Protein AF-A0A8T3PJC0-F1 (afdb_monomer)

Radius of gyration: 22.62 Å; Cα contacts (8 Å, |Δi|>4): 13; chains: 1; bounding box: 40×56×51 Å

Secondary structure (DSSP, 8-state):
---TTSTT----------HHHHHHHHHHHHHHT--HHHHHHHHHHHHHHHHHHHHHHHHHHHHHHHTT-PPPHHHHHHHHHHHS---

pLDDT: mean 85.88, std 14.75, range [39.22, 98.44]

Mean predicted aligned error: 10.38 Å

Foldseek 3Di:
DDDPDDPPDDDDDDDDDDPVVVVVLVVVCVVVVHDSVVVVVVVVVVVCVVVVVVVVVVVVVVVCVVVVVDDDPVRVVVVVVVPPDPD

Structure (mmCIF, N/CA/C/O backbone):
data_AF-A0A8T3PJC0-F1
#
_entry.id   AF-A0A8T3PJC0-F1
#
loop_
_atom_site.group_PDB
_atom_site.id
_atom_site.type_symbol
_atom_site.label_atom_id
_atom_site.label_alt_id
_atom_site.label_comp_id
_atom_site.label_asym_id
_atom_site.label_entity_id
_atom_site.label_seq_id
_atom_site.pdbx_PDB_ins_code
_atom_site.Cartn_x
_atom_site.Cartn_y
_atom_site.Cartn_z
_atom_site.occupancy
_atom_site.B_iso_or_equiv
_atom_site.auth_seq_id
_atom_site.auth_comp_id
_atom_site.auth_asym_id
_atom_site.auth_atom_id
_atom_site.pdbx_PDB_model_num
ATOM 1 N N . MET A 1 1 ? 7.411 -16.558 22.894 1.00 39.22 1 MET A N 1
ATOM 2 C CA . MET A 1 1 ? 7.862 -17.368 21.746 1.00 39.22 1 MET A CA 1
ATOM 3 C C . MET A 1 1 ? 6.632 -17.678 20.919 1.00 39.22 1 MET A C 1
ATOM 5 O O . MET A 1 1 ? 5.899 -18.581 21.290 1.00 39.22 1 MET A O 1
ATOM 9 N N . VAL A 1 2 ? 6.353 -16.881 19.891 1.00 43.88 2 VAL A N 1
ATOM 10 C CA . VAL A 1 2 ? 5.295 -17.178 18.917 1.00 43.88 2 VAL A CA 1
ATOM 11 C C . VAL A 1 2 ? 5.927 -17.027 17.536 1.00 43.88 2 VAL A C 1
ATOM 13 O O . VAL A 1 2 ? 6.288 -15.933 17.121 1.00 43.88 2 VAL A O 1
ATOM 16 N N . GLU A 1 3 ? 6.227 -18.196 16.978 1.00 44.31 3 GLU A N 1
ATOM 17 C CA . GLU A 1 3 ? 6.354 -18.586 15.568 1.00 44.31 3 GLU A CA 1
ATOM 18 C C . GLU A 1 3 ? 6.880 -17.566 14.546 1.00 44.31 3 GLU A C 1
ATOM 20 O O . GLU A 1 3 ? 6.169 -17.002 13.721 1.00 44.31 3 GLU A O 1
ATOM 25 N N . THR A 1 4 ? 8.204 -17.473 14.496 1.00 46.50 4 THR A N 1
ATOM 26 C CA . THR A 1 4 ? 8.984 -17.088 13.317 1.00 46.50 4 THR A CA 1
ATOM 27 C C . THR A 1 4 ? 8.918 -18.200 12.256 1.00 46.50 4 THR A C 1
ATOM 29 O O . THR A 1 4 ? 9.804 -19.051 12.211 1.00 46.50 4 THR A O 1
ATOM 32 N N . ALA A 1 5 ? 7.875 -18.238 11.415 1.00 47.88 5 ALA A N 1
ATOM 33 C CA . ALA A 1 5 ? 7.897 -19.041 10.173 1.00 47.88 5 ALA A CA 1
ATOM 34 C C . ALA A 1 5 ? 6.856 -18.687 9.082 1.00 47.88 5 ALA A C 1
ATOM 36 O O . ALA A 1 5 ? 6.982 -19.205 7.973 1.00 47.88 5 ALA A O 1
ATOM 37 N N . GLU A 1 6 ? 5.842 -17.841 9.321 1.00 51.97 6 GLU A N 1
ATOM 38 C CA . GLU A 1 6 ? 4.810 -17.579 8.291 1.00 51.97 6 GLU A CA 1
ATOM 39 C C . GLU A 1 6 ? 5.164 -16.482 7.267 1.00 51.97 6 GLU A C 1
ATOM 41 O O . GLU A 1 6 ? 4.629 -16.493 6.156 1.00 51.97 6 GLU A O 1
ATOM 46 N N . ASP A 1 7 ? 6.126 -15.609 7.572 1.00 63.62 7 ASP A N 1
ATOM 47 C CA . ASP A 1 7 ? 6.404 -14.360 6.836 1.00 63.62 7 ASP A CA 1
ATOM 48 C C . ASP A 1 7 ? 7.319 -14.516 5.595 1.00 63.62 7 ASP A C 1
ATOM 50 O O . ASP A 1 7 ? 8.048 -13.617 5.193 1.00 63.62 7 ASP A O 1
ATOM 54 N N . SE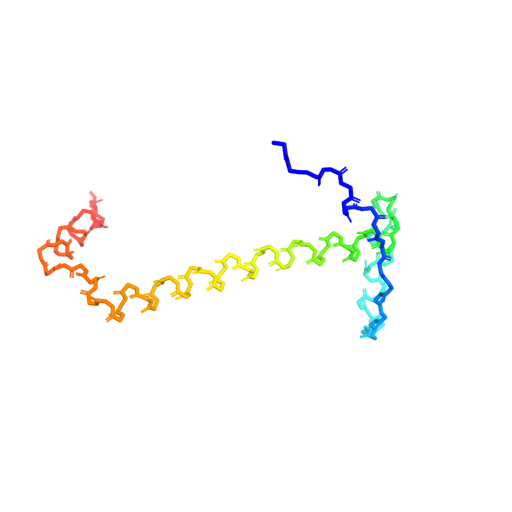R A 1 8 ? 7.375 -15.707 4.991 1.00 67.88 8 SER A N 1
ATOM 55 C CA . SER A 1 8 ? 8.250 -15.980 3.826 1.00 67.88 8 SER A CA 1
ATOM 56 C C . SER A 1 8 ? 7.510 -16.487 2.590 1.00 67.88 8 SER A C 1
ATOM 58 O O . SER A 1 8 ? 8.115 -16.670 1.530 1.00 67.88 8 SER A O 1
ATOM 60 N N . ARG A 1 9 ? 6.201 -16.732 2.692 1.00 87.75 9 ARG A N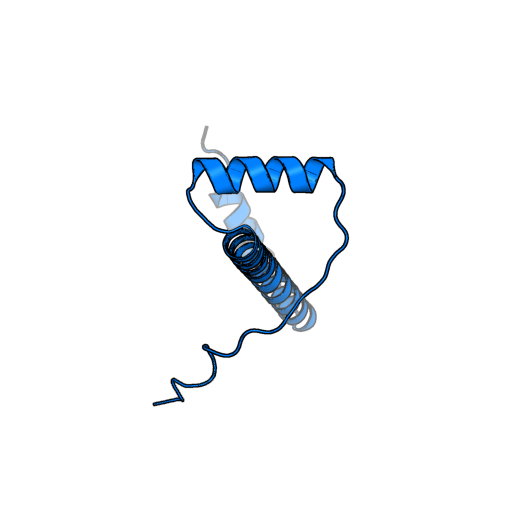 1
ATOM 61 C CA . ARG A 1 9 ? 5.393 -17.185 1.555 1.00 87.75 9 ARG A CA 1
ATOM 62 C C . ARG A 1 9 ? 4.881 -15.977 0.788 1.00 87.75 9 ARG A C 1
ATOM 64 O O . ARG A 1 9 ? 4.198 -15.127 1.342 1.00 87.75 9 ARG A O 1
ATOM 71 N N . THR A 1 10 ? 5.178 -15.927 -0.506 1.00 88.25 10 THR A N 1
ATOM 72 C CA . THR A 1 10 ? 4.638 -14.898 -1.399 1.00 88.25 10 THR A CA 1
ATOM 73 C C . THR A 1 10 ? 3.458 -15.453 -2.192 1.00 88.25 10 THR A C 1
ATOM 75 O O . THR A 1 10 ? 3.434 -16.630 -2.554 1.00 88.25 10 THR A O 1
ATOM 78 N N . ALA A 1 11 ? 2.470 -14.601 -2.460 1.00 92.81 11 ALA A N 1
ATOM 79 C CA . ALA A 1 11 ? 1.330 -14.904 -3.318 1.00 92.81 11 ALA A CA 1
ATOM 80 C C . ALA A 1 11 ? 1.328 -13.975 -4.540 1.00 92.81 11 ALA A C 1
ATOM 82 O O . ALA A 1 11 ? 1.785 -12.833 -4.473 1.00 92.81 11 ALA A O 1
ATOM 83 N N . LEU A 1 12 ? 0.813 -14.462 -5.672 1.00 94.00 12 LEU A N 1
ATOM 84 C CA . LEU A 1 12 ? 0.700 -13.668 -6.894 1.00 94.00 12 LEU A CA 1
ATOM 85 C C . LEU A 1 12 ? -0.579 -12.832 -6.873 1.00 94.00 12 LEU A C 1
ATOM 87 O O . LEU A 1 12 ? -1.682 -13.370 -6.816 1.00 94.00 12 LEU A O 1
ATOM 91 N N . VAL A 1 13 ? -0.419 -11.521 -7.020 1.00 92.25 13 VAL A N 1
ATOM 92 C CA . VAL A 1 13 ? -1.521 -10.577 -7.222 1.00 92.25 13 VAL A 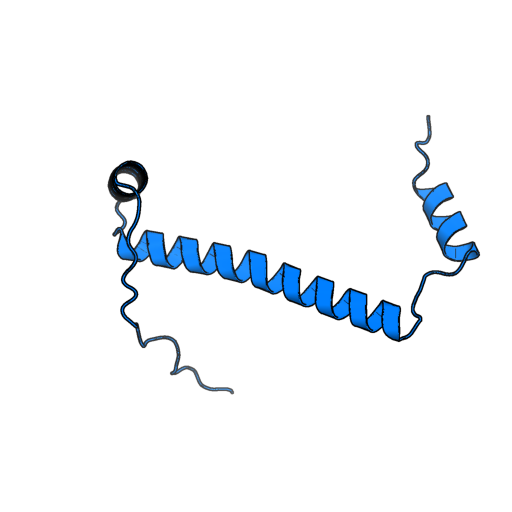CA 1
ATOM 93 C C . VAL A 1 13 ? -1.399 -9.997 -8.628 1.00 92.25 13 VAL A C 1
ATOM 95 O O . VAL A 1 13 ? -0.369 -9.430 -8.986 1.00 92.25 13 VAL A O 1
ATOM 98 N N . THR A 1 14 ? -2.444 -10.154 -9.446 1.00 94.56 14 THR A N 1
ATOM 99 C CA . THR A 1 14 ? -2.499 -9.594 -10.807 1.00 94.56 14 THR A CA 1
ATOM 100 C C . THR A 1 14 ? -3.556 -8.502 -10.867 1.00 94.56 14 THR A C 1
ATOM 102 O O . THR A 1 14 ? -4.740 -8.773 -10.685 1.00 94.56 14 THR A O 1
ATOM 105 N N . VAL A 1 15 ? -3.137 -7.272 -11.159 1.00 93.88 15 VAL A N 1
ATOM 106 C CA . VAL A 1 15 ? -4.016 -6.100 -11.263 1.00 93.88 15 VAL A CA 1
ATOM 107 C C . VAL A 1 15 ? -3.811 -5.425 -12.614 1.00 93.88 15 VAL A C 1
ATOM 109 O O . VAL A 1 15 ? -2.690 -5.309 -13.109 1.00 93.88 15 VAL A O 1
ATOM 112 N N . ARG A 1 16 ? -4.907 -4.960 -13.223 1.00 96.75 16 ARG A N 1
ATOM 113 C CA . ARG A 1 16 ? -4.845 -4.071 -14.387 1.00 96.75 16 ARG A CA 1
ATOM 114 C C . ARG A 1 16 ? -4.692 -2.636 -13.904 1.00 96.75 16 ARG A C 1
ATOM 116 O O . ARG A 1 16 ? -5.509 -2.165 -13.123 1.00 96.75 16 ARG A O 1
ATOM 123 N N . VAL A 1 17 ? -3.678 -1.945 -14.411 1.00 96.06 17 VAL A N 1
ATOM 124 C CA . VAL A 1 17 ? -3.422 -0.533 -14.111 1.00 96.06 17 VAL A CA 1
ATOM 125 C C . VAL A 1 17 ? -3.432 0.300 -15.394 1.00 96.06 17 VAL A C 1
ATOM 127 O O . VAL A 1 17 ? -3.100 -0.228 -16.460 1.00 96.06 17 VAL A O 1
ATOM 130 N N . PRO A 1 18 ? -3.780 1.597 -15.323 1.00 98.38 18 PRO A N 1
ATOM 131 C CA . PRO A 1 18 ? -3.609 2.509 -16.449 1.00 98.38 18 PRO A CA 1
ATOM 132 C C . PRO A 1 18 ? -2.158 2.529 -16.946 1.00 98.38 18 PRO A C 1
ATOM 134 O O . PRO A 1 18 ? -1.220 2.475 -16.148 1.00 98.38 18 PRO A O 1
ATOM 137 N N . VAL A 1 19 ? -1.963 2.670 -18.261 1.00 98.19 19 VAL A N 1
ATOM 138 C CA . VAL A 1 19 ? -0.623 2.686 -18.884 1.00 98.19 19 VAL A CA 1
ATOM 139 C C . VAL A 1 19 ? 0.264 3.774 -18.277 1.00 98.19 19 VAL A C 1
ATOM 141 O O . VAL A 1 19 ? 1.397 3.491 -17.899 1.00 98.19 19 VAL A O 1
ATOM 144 N N . ALA A 1 20 ? -0.284 4.974 -18.075 1.00 98.25 20 ALA A N 1
ATOM 145 C CA . ALA A 1 20 ? 0.434 6.088 -17.461 1.00 98.25 20 ALA A CA 1
ATOM 146 C C . ALA A 1 20 ? 0.930 5.773 -16.035 1.00 98.25 20 ALA A C 1
ATOM 148 O O . ALA A 1 20 ? 1.999 6.226 -15.630 1.00 98.25 20 ALA A O 1
ATOM 149 N N . LEU A 1 21 ? 0.183 4.975 -15.260 1.00 97.81 21 LEU A N 1
ATOM 150 C CA . LEU A 1 21 ? 0.619 4.562 -13.924 1.00 97.81 21 LEU A CA 1
ATOM 151 C C . LEU A 1 21 ? 1.777 3.562 -14.008 1.00 97.81 21 LEU A C 1
ATOM 153 O O . LEU A 1 21 ? 2.752 3.693 -13.270 1.00 97.81 21 LEU A O 1
ATOM 157 N N . ARG A 1 22 ? 1.704 2.604 -14.940 1.00 97.75 22 ARG A N 1
ATOM 158 C CA . ARG A 1 22 ? 2.799 1.659 -15.202 1.00 97.75 22 ARG A CA 1
ATOM 159 C C . ARG A 1 22 ? 4.086 2.390 -15.588 1.00 97.75 22 ARG A C 1
ATOM 161 O O . ARG A 1 22 ? 5.138 2.058 -15.063 1.00 97.75 22 ARG A O 1
ATOM 168 N N . GLU A 1 23 ? 4.004 3.398 -16.452 1.00 98.38 23 GLU A N 1
ATOM 169 C CA . GLU A 1 23 ? 5.172 4.180 -16.884 1.00 98.38 23 GLU A CA 1
ATOM 170 C C . GLU A 1 23 ? 5.818 4.952 -15.726 1.00 98.38 23 GLU A C 1
ATOM 172 O O . GLU A 1 23 ? 7.041 4.956 -15.586 1.00 98.38 23 GLU A O 1
ATOM 177 N N . ARG A 1 24 ? 5.008 5.546 -14.840 1.00 98.25 24 ARG A N 1
ATOM 178 C CA . ARG A 1 24 ? 5.505 6.187 -13.611 1.00 98.25 24 ARG A CA 1
ATOM 179 C C . ARG A 1 24 ? 6.202 5.184 -12.689 1.00 98.25 24 ARG A C 1
ATOM 181 O O . ARG A 1 24 ? 7.253 5.501 -12.135 1.00 98.25 24 ARG A O 1
ATOM 188 N N . LEU A 1 25 ? 5.644 3.980 -12.548 1.00 97.81 25 LEU A N 1
ATOM 189 C CA . LEU A 1 25 ? 6.251 2.900 -11.769 1.00 97.81 25 LEU A CA 1
ATOM 190 C C . LEU A 1 25 ? 7.573 2.422 -12.390 1.00 97.81 25 LEU A C 1
ATOM 192 O O . LEU A 1 25 ? 8.541 2.215 -11.663 1.00 97.81 25 LEU A O 1
ATOM 196 N N . ASP A 1 26 ? 7.634 2.278 -13.716 1.00 98.19 26 ASP A N 1
ATOM 197 C CA . ASP A 1 26 ? 8.852 1.900 -14.443 1.00 98.19 26 ASP A CA 1
ATOM 198 C C . ASP A 1 26 ? 9.972 2.940 -14.212 1.00 98.19 26 ASP A C 1
ATOM 200 O O . ASP A 1 26 ? 11.115 2.573 -13.923 1.00 98.19 26 ASP A O 1
ATOM 204 N N . ALA A 1 27 ? 9.647 4.237 -14.265 1.00 98.44 27 ALA A N 1
ATOM 205 C CA . ALA A 1 27 ? 10.597 5.318 -13.995 1.00 98.44 27 ALA A CA 1
ATOM 206 C C . ALA A 1 27 ? 11.108 5.304 -12.542 1.00 98.44 27 ALA A C 1
ATOM 208 O O . ALA A 1 27 ? 12.313 5.437 -12.306 1.00 98.44 27 ALA A O 1
ATOM 209 N N . LEU A 1 28 ? 10.215 5.092 -11.568 1.00 98.25 28 LEU A N 1
ATOM 210 C CA . LEU A 1 28 ? 10.582 4.998 -10.153 1.00 98.25 28 LEU A CA 1
ATOM 211 C C . LEU A 1 28 ? 11.471 3.779 -9.875 1.00 98.25 28 LEU A C 1
ATOM 213 O O . LEU A 1 28 ? 12.484 3.896 -9.183 1.00 98.25 28 LEU A O 1
ATOM 217 N N . ALA A 1 29 ? 11.134 2.625 -10.452 1.00 98.38 29 ALA A N 1
ATOM 218 C CA . ALA A 1 29 ? 11.936 1.406 -10.370 1.00 98.38 29 ALA A CA 1
ATOM 219 C C . ALA A 1 29 ? 13.364 1.635 -10.888 1.00 98.38 29 ALA A C 1
ATOM 221 O O . ALA A 1 29 ? 14.335 1.243 -10.237 1.00 98.38 29 ALA A O 1
ATOM 222 N N . HIS A 1 30 ? 13.504 2.332 -12.021 1.00 98.31 30 HIS A N 1
ATOM 223 C CA . HIS A 1 30 ? 14.807 2.682 -12.581 1.00 98.31 30 HIS A CA 1
ATOM 224 C C . HIS A 1 30 ? 15.604 3.619 -11.661 1.00 98.31 30 HIS A C 1
ATOM 2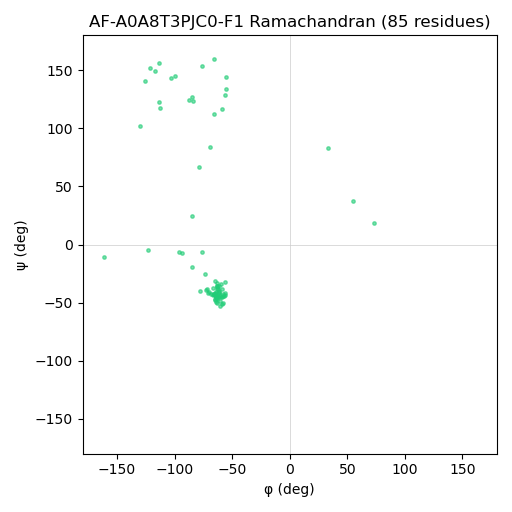26 O O . HIS A 1 30 ? 16.759 3.331 -11.345 1.00 98.31 30 HIS A O 1
ATOM 232 N N . ALA A 1 31 ? 14.981 4.702 -11.186 1.00 98.44 31 ALA A N 1
ATOM 233 C CA . ALA A 1 31 ? 15.631 5.697 -10.332 1.00 98.44 31 ALA A CA 1
ATOM 234 C C . ALA A 1 31 ? 16.092 5.120 -8.981 1.00 98.44 31 ALA A C 1
ATOM 236 O O . ALA A 1 31 ? 17.153 5.483 -8.477 1.00 98.44 31 ALA A O 1
ATOM 237 N N . THR A 1 32 ? 15.320 4.193 -8.411 1.00 97.62 32 THR A N 1
ATOM 238 C CA . THR A 1 32 ? 15.589 3.589 -7.092 1.00 97.62 32 THR A CA 1
ATOM 239 C C . THR A 1 32 ? 16.385 2.285 -7.161 1.00 97.62 32 THR A C 1
ATOM 241 O O . THR A 1 32 ? 16.787 1.760 -6.122 1.00 97.62 32 THR A O 1
ATOM 244 N N . LYS A 1 33 ? 16.631 1.748 -8.368 1.00 97.69 33 LYS A N 1
ATOM 245 C CA . LYS A 1 33 ? 17.236 0.422 -8.598 1.00 97.69 33 LYS A CA 1
ATOM 246 C C . LYS A 1 33 ? 16.471 -0.706 -7.890 1.00 97.69 33 LYS A C 1
ATOM 248 O O . LYS A 1 33 ? 17.070 -1.650 -7.372 1.00 97.69 33 LYS A O 1
ATOM 253 N N . ARG A 1 34 ? 15.141 -0.609 -7.860 1.00 97.69 34 ARG A N 1
ATOM 254 C CA . ARG A 1 34 ? 14.238 -1.610 -7.272 1.00 97.69 34 ARG A CA 1
ATOM 255 C C . ARG A 1 34 ? 13.391 -2.276 -8.345 1.00 97.69 34 ARG A C 1
ATOM 257 O O . ARG A 1 34 ? 13.173 -1.726 -9.420 1.00 97.69 34 ARG A O 1
ATOM 264 N N . SER A 1 35 ? 12.909 -3.486 -8.062 1.00 97.69 35 SER A N 1
ATOM 265 C CA . SER A 1 35 ? 11.958 -4.147 -8.955 1.00 97.69 35 SER A CA 1
ATOM 266 C C . SER A 1 35 ? 10.566 -3.536 -8.798 1.00 97.69 35 SER A C 1
ATOM 268 O O . SER A 1 35 ? 10.195 -3.038 -7.736 1.00 97.69 35 SER A O 1
ATOM 270 N N . ARG A 1 36 ? 9.760 -3.618 -9.857 1.00 96.12 36 ARG A N 1
ATOM 271 C CA . ARG A 1 36 ? 8.366 -3.151 -9.834 1.00 96.12 36 ARG A CA 1
ATOM 272 C C . ARG A 1 36 ? 7.541 -3.905 -8.804 1.00 96.12 36 ARG A C 1
ATOM 274 O O . ARG A 1 36 ? 6.790 -3.286 -8.072 1.00 96.12 36 ARG A O 1
ATOM 281 N N . SER A 1 37 ? 7.737 -5.221 -8.708 1.00 95.19 37 SER A N 1
ATOM 28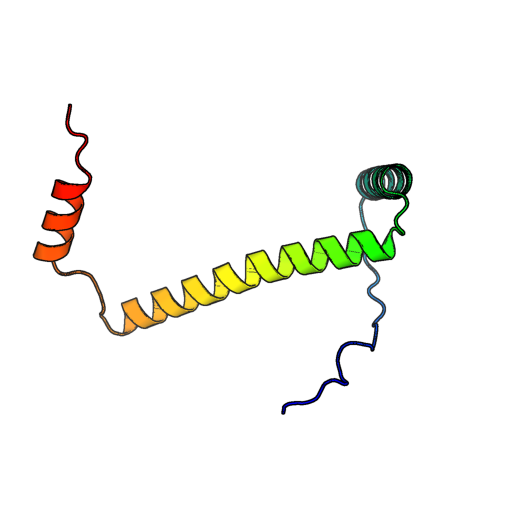2 C CA . SER A 1 37 ? 7.058 -6.049 -7.711 1.00 95.19 37 SER A CA 1
ATOM 283 C C . SER A 1 37 ? 7.414 -5.638 -6.285 1.00 95.19 37 SER A C 1
ATOM 285 O O . SER A 1 37 ? 6.528 -5.616 -5.442 1.00 95.19 37 SER A O 1
ATOM 287 N N . PHE A 1 38 ? 8.676 -5.272 -6.027 1.00 95.50 38 PHE A N 1
ATOM 288 C CA . PHE A 1 38 ? 9.095 -4.764 -4.721 1.00 95.50 38 PHE A CA 1
ATOM 289 C C . PHE A 1 38 ? 8.383 -3.448 -4.390 1.00 95.50 38 PHE A C 1
ATOM 291 O O . PHE A 1 38 ? 7.752 -3.356 -3.348 1.00 95.50 38 PHE A O 1
ATOM 298 N N . LEU A 1 39 ? 8.406 -2.475 -5.306 1.00 97.12 39 LEU A N 1
ATOM 299 C CA . LEU A 1 39 ? 7.731 -1.188 -5.106 1.00 97.12 39 LEU A CA 1
ATOM 300 C C . LEU A 1 39 ? 6.207 -1.328 -4.980 1.00 97.12 39 LEU A C 1
ATOM 302 O O . LEU A 1 39 ? 5.589 -0.622 -4.194 1.00 97.12 39 LEU A O 1
ATOM 306 N N . CYS A 1 40 ? 5.587 -2.242 -5.731 1.00 96.31 40 CYS A N 1
ATOM 307 C CA . CYS A 1 40 ? 4.163 -2.536 -5.585 1.00 96.31 40 CYS A CA 1
ATOM 308 C C . CYS A 1 40 ? 3.845 -3.152 -4.222 1.00 96.31 40 CYS A C 1
ATOM 310 O O . CYS A 1 40 ? 2.847 -2.775 -3.623 1.00 96.31 40 CYS A O 1
ATOM 312 N N . ALA A 1 41 ? 4.663 -4.094 -3.746 1.00 95.00 41 ALA A N 1
ATOM 313 C CA . ALA A 1 41 ? 4.475 -4.690 -2.429 1.00 95.00 41 ALA A CA 1
ATOM 314 C C . ALA A 1 41 ? 4.652 -3.645 -1.319 1.00 95.00 41 ALA A C 1
ATOM 316 O O . ALA A 1 41 ? 3.804 -3.558 -0.442 1.00 95.00 41 ALA A O 1
ATOM 317 N N . GLU A 1 42 ? 5.692 -2.813 -1.407 1.00 95.62 42 GLU A N 1
ATOM 318 C CA . GLU A 1 42 ? 5.951 -1.720 -0.464 1.00 95.62 42 GLU A CA 1
ATOM 319 C C . GLU A 1 42 ? 4.771 -0.739 -0.405 1.00 95.62 42 GLU A C 1
ATOM 321 O O . GLU A 1 42 ? 4.221 -0.501 0.666 1.00 95.62 42 GLU A O 1
ATOM 326 N N . ALA A 1 43 ? 4.301 -0.262 -1.562 1.00 96.06 43 ALA A N 1
ATOM 327 C CA . ALA A 1 43 ? 3.161 0.649 -1.632 1.00 96.06 43 ALA A CA 1
ATOM 328 C C . ALA A 1 43 ? 1.856 0.022 -1.110 1.00 96.06 43 ALA A C 1
ATOM 330 O O . ALA A 1 43 ? 1.009 0.723 -0.561 1.00 96.06 43 ALA A O 1
ATOM 331 N N . LEU A 1 44 ? 1.669 -1.291 -1.292 1.00 95.31 44 LEU A N 1
ATOM 332 C CA . LEU A 1 44 ? 0.515 -2.006 -0.745 1.00 95.31 44 LEU A CA 1
ATOM 333 C C . LEU A 1 44 ? 0.589 -2.122 0.778 1.00 95.31 44 LEU A C 1
ATOM 335 O O . LEU A 1 44 ? -0.439 -1.942 1.422 1.00 95.31 44 LEU A O 1
ATOM 339 N N . VAL A 1 45 ? 1.767 -2.397 1.344 1.00 94.88 45 VAL A N 1
ATOM 340 C CA . VAL A 1 45 ? 1.970 -2.427 2.801 1.00 94.88 45 VAL A CA 1
ATOM 341 C C . VAL A 1 45 ? 1.655 -1.059 3.395 1.00 94.88 45 VAL A C 1
ATOM 343 O O . VAL A 1 45 ? 0.782 -0.969 4.250 1.00 94.88 45 VAL A O 1
ATOM 346 N N . GLU A 1 46 ? 2.264 0.006 2.868 1.00 95.81 46 GLU A N 1
ATOM 347 C CA . GLU A 1 46 ? 2.042 1.373 3.356 1.00 95.81 46 GLU A CA 1
ATOM 348 C C . GLU A 1 46 ? 0.560 1.775 3.269 1.00 95.81 46 GLU A C 1
ATOM 350 O O . GLU A 1 46 ? -0.008 2.334 4.209 1.00 95.81 46 GLU A O 1
ATOM 355 N N . TYR A 1 47 ? -0.103 1.441 2.156 1.00 95.00 47 TYR A N 1
ATOM 356 C CA . TYR A 1 47 ? -1.527 1.710 1.994 1.00 95.00 47 TYR A CA 1
ATOM 357 C C . TYR A 1 47 ? -2.377 0.948 3.017 1.00 95.00 47 TYR A C 1
ATOM 359 O O . TYR A 1 47 ? -3.272 1.537 3.621 1.00 95.00 47 TYR A O 1
ATOM 367 N N . LEU A 1 48 ? -2.115 -0.346 3.216 1.00 95.12 48 LEU A N 1
ATOM 368 C CA . LEU A 1 48 ? -2.888 -1.179 4.136 1.00 95.12 48 LEU A CA 1
ATOM 369 C C . LEU A 1 48 ? -2.674 -0.776 5.593 1.00 95.12 48 LEU A C 1
ATOM 371 O O . LEU A 1 48 ? -3.659 -0.675 6.315 1.00 95.12 48 LEU A O 1
ATOM 375 N N . GLU A 1 49 ? -1.443 -0.493 6.014 1.00 93.25 49 GLU A N 1
ATOM 376 C CA . GLU A 1 49 ? -1.143 -0.022 7.373 1.00 93.25 49 GLU A CA 1
ATOM 377 C C . GLU A 1 49 ? -1.876 1.289 7.677 1.00 93.25 49 GLU A C 1
ATOM 379 O O . GLU A 1 49 ? -2.536 1.420 8.710 1.00 93.25 49 GLU A O 1
ATOM 384 N N . MET A 1 50 ? -1.841 2.238 6.736 1.00 92.69 50 MET A N 1
ATOM 385 C CA . MET A 1 50 ? -2.528 3.519 6.882 1.00 92.69 50 MET A CA 1
ATOM 386 C C . MET A 1 50 ? -4.055 3.361 6.972 1.00 92.69 50 MET A C 1
ATOM 388 O O . MET A 1 50 ? -4.706 4.115 7.699 1.00 92.69 50 MET A O 1
ATOM 392 N N . GLN A 1 51 ? -4.643 2.435 6.210 1.00 92.62 51 GLN A N 1
ATOM 393 C CA . GLN A 1 51 ? -6.090 2.195 6.228 1.00 92.62 51 GLN A CA 1
ATOM 394 C C . GLN A 1 51 ? -6.527 1.383 7.451 1.00 92.62 51 GLN A C 1
ATOM 396 O O . GLN A 1 51 ? -7.558 1.697 8.037 1.00 92.62 51 GLN A O 1
ATOM 401 N N . ALA A 1 52 ? -5.749 0.377 7.854 1.00 90.81 52 ALA A N 1
ATOM 402 C CA . ALA A 1 52 ? -6.051 -0.467 9.007 1.00 90.81 52 ALA A CA 1
ATOM 403 C C . ALA A 1 52 ? -6.127 0.366 10.289 1.00 90.81 52 ALA A C 1
ATOM 405 O O . ALA A 1 52 ? -7.141 0.314 10.978 1.00 90.81 52 ALA A O 1
ATOM 406 N N . TRP A 1 53 ? -5.131 1.227 10.531 1.00 91.25 53 TRP A N 1
ATOM 407 C CA . TRP A 1 53 ? -5.148 2.141 11.676 1.00 91.25 53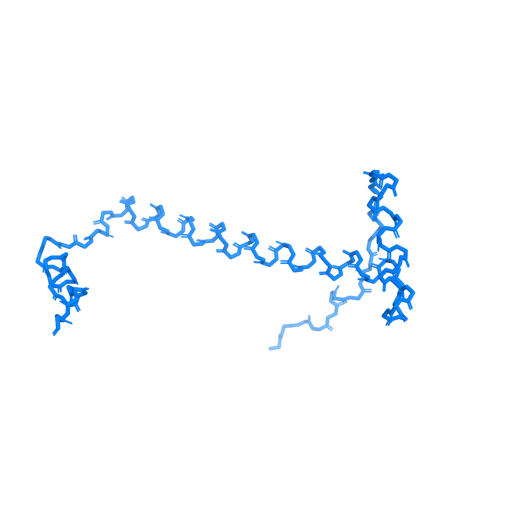 TRP A CA 1
ATOM 408 C C . TRP A 1 53 ? -6.397 3.041 11.691 1.00 91.25 53 TRP A C 1
ATOM 410 O O . TRP A 1 53 ? -7.012 3.231 12.736 1.00 91.25 53 TRP A O 1
ATOM 420 N N . GLN A 1 54 ? -6.818 3.564 10.533 1.00 84.69 54 GLN A N 1
ATOM 421 C CA . GLN A 1 54 ? -8.023 4.401 10.453 1.00 84.69 54 GLN A CA 1
ATOM 422 C C . GLN A 1 54 ? -9.297 3.621 10.774 1.00 84.69 54 GLN A C 1
ATOM 424 O O . GLN A 1 54 ? -10.169 4.139 11.466 1.00 84.69 54 GLN A O 1
ATOM 429 N N . ILE A 1 55 ? -9.417 2.399 10.256 1.00 91.50 55 ILE A N 1
ATOM 430 C CA . ILE A 1 55 ? -10.579 1.545 10.509 1.00 91.50 55 ILE A CA 1
ATOM 431 C C . ILE A 1 55 ? -10.656 1.205 11.998 1.00 91.50 55 ILE A C 1
ATOM 433 O O . ILE A 1 55 ? -11.713 1.388 12.594 1.00 91.50 55 ILE A O 1
ATOM 437 N N . GLU A 1 56 ? -9.542 0.798 12.606 1.00 90.81 56 GLU A N 1
ATOM 438 C CA . GLU A 1 56 ? -9.472 0.456 14.030 1.00 90.81 56 GLU A CA 1
ATOM 439 C C . GLU A 1 56 ? -9.888 1.631 14.929 1.00 90.81 56 GLU A C 1
ATOM 441 O O . GLU A 1 56 ? -10.698 1.458 15.840 1.00 90.81 56 GLU A O 1
ATOM 446 N N . GLU A 1 57 ? -9.400 2.843 14.653 1.00 90.75 57 GLU A N 1
ATOM 447 C CA . GLU A 1 57 ? -9.762 4.030 15.437 1.00 90.75 57 GLU A CA 1
ATOM 448 C C . GLU A 1 57 ? -11.239 4.412 15.270 1.00 90.75 57 GLU A C 1
ATOM 450 O O . GLU A 1 57 ? -11.890 4.798 16.241 1.00 90.75 57 GLU A O 1
ATOM 455 N N . ILE A 1 58 ? -11.798 4.273 14.063 1.00 90.25 58 ILE A N 1
ATOM 456 C CA . ILE A 1 58 ? -13.228 4.512 13.825 1.00 90.25 58 ILE A CA 1
ATOM 457 C C . ILE A 1 58 ? -14.071 3.484 14.582 1.00 90.25 58 ILE A C 1
ATOM 459 O O . ILE A 1 58 ? -15.037 3.857 15.245 1.00 90.25 58 ILE A O 1
ATOM 463 N N . GLU A 1 59 ? -13.718 2.203 14.503 1.00 92.69 59 GLU A N 1
ATOM 464 C CA . GLU A 1 59 ? -14.434 1.135 15.204 1.00 92.69 59 GLU A CA 1
ATOM 465 C C . GLU A 1 59 ? -14.395 1.336 16.721 1.00 92.69 59 GLU A C 1
ATOM 467 O O . GLU A 1 59 ? -15.417 1.171 17.390 1.00 92.69 59 GLU A O 1
ATOM 472 N N . LYS A 1 60 ? -13.251 1.760 17.261 1.00 90.06 60 LYS A N 1
ATOM 473 C CA . LYS A 1 60 ? -13.105 2.088 18.678 1.00 90.06 60 LYS A CA 1
ATOM 474 C C . LYS A 1 60 ? -13.955 3.295 19.081 1.00 90.06 60 LYS A C 1
ATOM 476 O O . LYS A 1 60 ? -14.695 3.207 20.056 1.00 90.06 60 LYS A O 1
ATOM 481 N N . ALA A 1 61 ? -13.913 4.383 18.313 1.00 85.81 61 ALA A N 1
ATOM 482 C CA . ALA A 1 61 ? -14.713 5.577 18.587 1.00 85.81 61 ALA A CA 1
ATOM 483 C C . ALA A 1 61 ? -16.225 5.287 18.542 1.00 85.81 61 ALA A C 1
ATOM 485 O O . ALA A 1 61 ? -16.989 5.837 19.333 1.00 85.81 61 ALA A O 1
ATOM 486 N N . LEU A 1 62 ? -16.665 4.400 17.641 1.00 91.06 62 LEU A N 1
ATOM 487 C CA . LEU A 1 62 ? -18.053 3.933 17.596 1.00 91.06 62 LEU A CA 1
ATOM 488 C C . LEU A 1 62 ? -18.427 3.137 18.852 1.00 91.06 62 LEU A C 1
ATOM 490 O O . LEU A 1 62 ? -19.499 3.360 19.405 1.00 91.06 62 LEU A O 1
ATOM 494 N N . GLN A 1 63 ? -17.546 2.258 19.336 1.00 90.44 63 GLN A N 1
ATOM 495 C CA . GLN A 1 63 ? -17.782 1.499 20.571 1.00 90.44 63 GLN A CA 1
ATOM 496 C C . GLN A 1 63 ? -17.854 2.403 21.809 1.00 90.44 63 GLN A C 1
ATOM 498 O O . GLN A 1 63 ? -18.721 2.200 22.656 1.0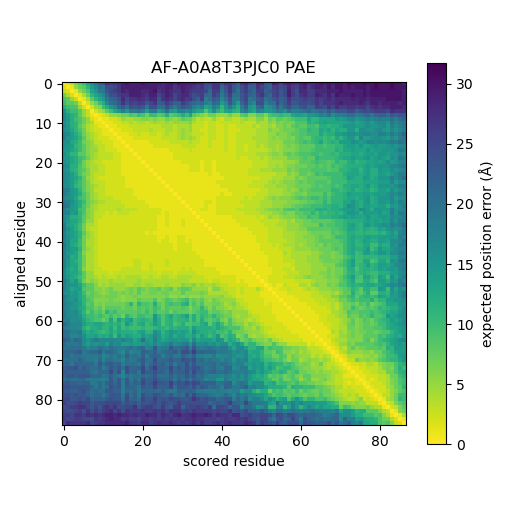0 90.44 63 GLN A O 1
ATOM 503 N N . GLU A 1 64 ? -16.975 3.401 21.911 1.00 87.31 64 GLU A N 1
ATOM 504 C CA . GLU A 1 64 ? -16.995 4.408 22.983 1.00 87.31 64 GLU A CA 1
ATOM 505 C C . GLU A 1 64 ? -18.302 5.218 22.948 1.00 87.31 64 GLU A C 1
ATOM 507 O O . GLU A 1 64 ? -18.984 5.357 23.965 1.00 87.31 64 GLU A O 1
ATOM 512 N N . ALA A 1 65 ? -18.721 5.659 21.758 1.00 84.62 65 ALA A N 1
ATOM 513 C CA . ALA A 1 65 ? -19.983 6.365 21.558 1.00 84.62 65 ALA A CA 1
ATOM 514 C C . ALA A 1 65 ? -21.211 5.511 21.928 1.00 84.62 65 ALA A C 1
ATOM 516 O O . ALA A 1 65 ? -22.108 5.994 22.624 1.00 84.62 65 ALA A O 1
ATOM 517 N N . ASP A 1 66 ? -21.245 4.242 21.512 1.00 87.62 66 ASP A N 1
ATOM 518 C CA . ASP A 1 66 ? -22.314 3.294 21.855 1.00 87.62 66 ASP A CA 1
ATOM 519 C C . ASP A 1 66 ? -22.346 2.986 23.363 1.00 87.62 66 ASP A C 1
ATOM 521 O O . ASP A 1 66 ? -23.418 2.766 23.935 1.00 87.62 66 ASP A O 1
ATOM 525 N N . ALA A 1 67 ? -21.188 3.013 24.031 1.00 88.56 67 ALA A N 1
ATOM 526 C CA . ALA A 1 67 ? -21.072 2.900 25.484 1.00 88.56 67 ALA A CA 1
ATOM 527 C C . ALA A 1 67 ? -21.462 4.193 26.230 1.00 88.56 67 ALA A C 1
ATOM 529 O O . ALA A 1 67 ? -21.544 4.186 27.461 1.00 88.56 67 ALA A O 1
ATOM 530 N N . GLY A 1 68 ? -21.733 5.286 25.508 1.00 82.44 68 GLY A N 1
ATOM 531 C CA . GLY A 1 68 ? -22.042 6.594 26.081 1.00 82.44 68 GLY A CA 1
ATOM 532 C C . GLY A 1 68 ? -20.827 7.305 26.680 1.00 82.44 68 GLY A C 1
ATOM 533 O O . GLY A 1 68 ? -21.012 8.223 27.479 1.00 82.44 68 GLY A O 1
ATOM 534 N N . ASP A 1 69 ? -19.611 6.892 26.312 1.00 81.06 69 ASP A N 1
ATOM 535 C CA . ASP A 1 69 ? -18.344 7.465 26.773 1.00 81.06 69 ASP A CA 1
ATOM 536 C C . ASP A 1 69 ? -18.039 8.769 26.021 1.00 81.06 69 ASP A C 1
ATOM 538 O O . ASP A 1 69 ? -17.150 8.874 25.176 1.00 81.06 69 ASP A O 1
ATOM 542 N N . PHE A 1 70 ? -18.871 9.773 26.284 1.00 80.69 70 PHE A N 1
ATOM 543 C CA . PHE A 1 70 ? -18.698 11.123 25.774 1.00 80.69 70 PHE A CA 1
ATOM 544 C C . PHE A 1 70 ? -18.148 12.027 26.871 1.00 80.69 70 PHE A C 1
ATOM 546 O O . PHE A 1 70 ? -18.567 11.949 28.026 1.00 80.69 70 PHE A O 1
ATOM 553 N N . ALA A 1 71 ? -17.275 12.958 26.480 1.00 79.94 71 ALA A N 1
ATOM 554 C CA . ALA A 1 71 ? -16.810 14.006 27.378 1.00 79.94 71 ALA A CA 1
ATOM 555 C C . ALA A 1 71 ? -17.995 14.779 27.972 1.00 79.94 71 ALA A C 1
ATOM 557 O O . ALA A 1 71 ? -18.904 15.213 27.252 1.00 79.94 71 ALA A O 1
ATOM 558 N N . THR A 1 72 ? -17.943 14.991 29.280 1.00 83.31 72 THR A N 1
ATOM 559 C CA . THR A 1 72 ? -18.917 15.797 30.016 1.00 83.31 72 THR A CA 1
ATOM 560 C C . THR A 1 72 ? -18.845 17.268 29.599 1.00 83.31 72 THR A C 1
ATOM 562 O O . THR A 1 72 ? -17.832 17.747 29.082 1.00 83.31 72 THR A O 1
ATOM 565 N N . GLU A 1 73 ? -19.913 18.032 29.847 1.00 79.50 73 GLU A N 1
ATOM 566 C CA . GLU A 1 73 ? -19.955 19.468 29.524 1.00 79.50 73 GLU A CA 1
ATOM 567 C C . GLU A 1 73 ? -18.803 20.256 30.178 1.00 79.50 73 GLU A C 1
ATOM 569 O O . GLU A 1 73 ? -18.287 21.213 29.600 1.00 79.50 73 GLU A O 1
ATOM 574 N N . GLU A 1 74 ? -18.363 19.839 31.365 1.00 81.06 74 GLU A N 1
ATOM 575 C CA . GLU A 1 74 ? -17.278 20.464 32.127 1.00 81.06 74 GLU A CA 1
ATOM 576 C C . GLU A 1 74 ? -15.898 20.182 31.508 1.00 81.06 74 GLU A C 1
ATOM 578 O O . GLU A 1 74 ? -15.054 21.084 31.407 1.00 81.06 74 GLU A O 1
ATOM 583 N N . GLU A 1 75 ? -15.675 18.960 31.018 1.00 81.12 75 GLU A N 1
ATOM 584 C CA . GLU A 1 75 ? -14.465 18.583 30.278 1.00 81.12 75 GLU A CA 1
ATOM 585 C C . GLU A 1 75 ? -14.391 19.313 28.937 1.00 81.12 75 GLU A C 1
ATOM 587 O O . GLU A 1 75 ? -13.343 19.864 28.584 1.00 81.12 75 GLU A O 1
ATOM 592 N N . GLN A 1 76 ? -15.520 19.412 28.230 1.00 78.44 76 GLN A N 1
ATOM 593 C CA . GLN A 1 76 ? -15.617 20.181 26.991 1.00 78.44 76 GLN A CA 1
ATOM 594 C C . GLN A 1 76 ? -15.257 21.654 27.228 1.00 78.44 76 GLN A C 1
ATOM 596 O O . GLN A 1 76 ? -14.378 22.191 26.550 1.00 78.44 76 GLN A O 1
ATOM 601 N N . GLN A 1 77 ? -15.866 22.307 28.225 1.00 79.25 77 GLN A N 1
ATOM 602 C CA . GLN A 1 77 ? -15.582 23.709 28.561 1.00 79.25 77 GLN A CA 1
ATOM 603 C C . GLN A 1 77 ? -14.109 23.941 28.923 1.00 79.25 77 GLN A C 1
ATOM 605 O O . GLN A 1 77 ? -13.518 24.952 28.528 1.00 79.25 77 GLN A O 1
ATOM 610 N N . THR A 1 78 ? -13.496 22.995 29.635 1.00 83.25 78 THR A N 1
ATOM 611 C CA . THR A 1 78 ? -12.079 23.062 30.013 1.00 83.25 78 THR A CA 1
ATOM 612 C C . THR A 1 78 ? -11.163 22.970 28.789 1.00 83.25 78 THR A C 1
ATOM 614 O O . THR A 1 78 ? -10.241 23.780 28.658 1.00 83.25 78 THR A O 1
ATOM 617 N N . LEU A 1 79 ? -11.443 22.058 27.850 1.00 81.69 79 LEU A N 1
ATOM 618 C CA . LEU A 1 79 ? -10.691 21.926 26.596 1.00 81.69 79 LEU A CA 1
ATOM 619 C C . LEU A 1 79 ? -10.817 23.173 25.708 1.00 81.69 79 LEU A C 1
ATOM 621 O O . LEU A 1 79 ? -9.805 23.681 25.216 1.00 81.69 79 LEU A O 1
ATOM 625 N N . PHE A 1 80 ? -12.029 23.712 25.542 1.00 77.50 80 PHE A N 1
ATOM 626 C CA . PHE A 1 80 ? -12.255 24.926 24.749 1.00 77.50 80 PHE A CA 1
ATOM 627 C C . PHE A 1 80 ? -11.540 26.149 25.334 1.00 77.50 80 PHE A C 1
ATOM 629 O O . PHE A 1 80 ? -11.008 26.967 24.583 1.00 77.50 80 PHE A O 1
ATOM 636 N N . ARG A 1 81 ? -11.458 26.254 26.666 1.00 77.56 81 ARG A N 1
ATOM 637 C CA . ARG A 1 81 ? -10.717 27.327 27.343 1.00 77.56 81 ARG A CA 1
ATOM 638 C C . ARG A 1 81 ? -9.201 27.171 27.208 1.00 77.56 81 ARG A C 1
ATOM 640 O O . ARG A 1 81 ? -8.512 28.171 27.046 1.00 77.56 81 ARG A O 1
ATOM 647 N N . ALA A 1 82 ? -8.687 25.942 27.262 1.00 76.50 82 ALA A N 1
ATOM 648 C CA . ALA A 1 82 ? -7.255 25.654 27.148 1.00 76.50 82 ALA A CA 1
ATOM 649 C C . ALA A 1 82 ? -6.712 25.808 25.714 1.00 76.50 82 ALA A C 1
ATOM 651 O O . ALA A 1 82 ? -5.520 26.051 25.530 1.00 76.50 82 ALA A O 1
ATOM 652 N N . ARG A 1 83 ? -7.571 25.659 24.696 1.00 69.44 83 ARG A N 1
ATOM 653 C CA . ARG A 1 83 ? -7.213 25.793 23.273 1.00 69.44 83 ARG A CA 1
ATOM 654 C C . ARG A 1 83 ? -7.512 27.179 22.690 1.00 69.44 83 ARG A C 1
ATOM 656 O O . ARG A 1 83 ? -7.145 27.426 21.543 1.00 69.44 83 ARG A O 1
ATOM 663 N N . ALA A 1 84 ? -8.161 28.067 23.446 1.00 62.84 84 ALA A N 1
ATOM 664 C CA . ALA A 1 84 ? -8.358 29.448 23.027 1.00 62.84 84 ALA A CA 1
ATOM 665 C C . ALA A 1 84 ? -6.986 30.082 22.722 1.00 62.84 84 ALA A C 1
ATOM 667 O O . ALA A 1 84 ? -6.077 29.950 23.545 1.00 62.84 84 ALA A O 1
ATOM 668 N N . PRO A 1 85 ? -6.793 30.716 21.551 1.00 58.31 85 PRO A N 1
ATOM 669 C CA . PRO A 1 85 ? -5.558 31.430 21.278 1.00 58.31 85 PRO A CA 1
ATOM 670 C C . PRO A 1 85 ? -5.389 32.508 22.350 1.00 58.31 85 PRO A C 1
ATOM 672 O O . PRO A 1 85 ? -6.232 33.393 22.488 1.00 58.31 85 PRO A O 1
ATOM 675 N N . THR A 1 86 ? -4.329 32.396 23.146 1.00 64.19 86 THR A N 1
ATOM 676 C CA . THR A 1 86 ? -3.817 33.538 23.897 1.00 64.19 86 THR A CA 1
ATOM 677 C C . THR A 1 86 ? -3.310 34.521 22.848 1.00 64.19 86 THR A C 1
ATOM 679 O O . THR A 1 86 ? -2.381 34.177 22.116 1.00 64.19 8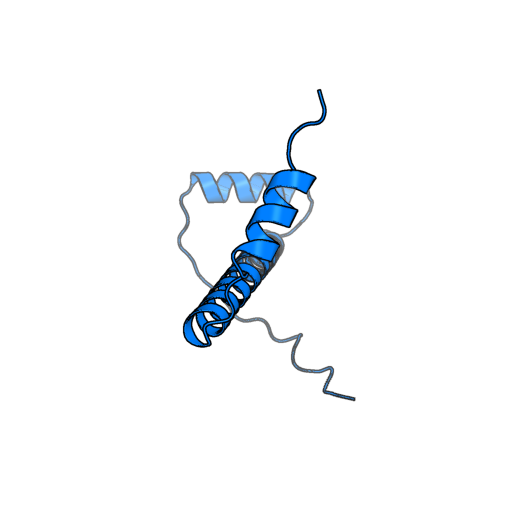6 THR A O 1
ATOM 682 N N . ASP A 1 87 ? -3.984 35.665 22.720 1.00 56.81 87 ASP A N 1
ATOM 683 C CA . ASP A 1 87 ? -3.495 36.824 21.955 1.00 56.81 87 ASP A CA 1
ATOM 684 C C . ASP A 1 87 ? -2.053 37.193 22.358 1.00 56.81 87 ASP A C 1
ATOM 686 O O . ASP A 1 87 ? -1.734 37.106 23.572 1.00 56.81 87 ASP A O 1
#

Sequence (87 aa):
MVETAEDSRTALVTVRVPVALRERLDALAHATKRSRSFLCAEALVEYLEMQAWQIEEIEKALQEADAGDFATEEEQQTLFRARAPTD

Solvent-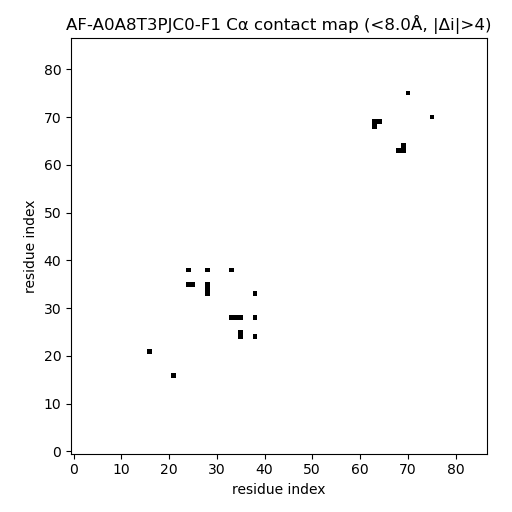accessible surface area (backbone atoms only — not comparable to full-atom values): 5528 Å² total; per-residue (Å²): 142,84,79,93,74,74,94,76,77,85,80,92,83,89,81,93,74,59,68,72,57,53,53,53,46,54,52,50,20,63,77,69,76,45,52,61,67,57,54,52,50,50,54,48,49,57,52,47,56,59,49,49,56,52,51,52,54,51,55,49,53,49,51,36,54,75,70,63,67,61,82,49,74,67,57,50,54,50,51,58,62,73,66,49,81,80,126